Protein AF-A0AA51JIE9-F1 (afdb_monomer_lite)

pLDDT: mean 82.71, std 13.18, range [47.72, 97.06]

Structure (mmCIF, N/CA/C/O backbone):
data_AF-A0AA51JIE9-F1
#
_entry.id   AF-A0AA51JIE9-F1
#
loop_
_atom_site.group_PDB
_atom_site.id
_atom_site.type_symbol
_atom_site.label_atom_id
_atom_site.label_alt_id
_atom_site.label_comp_id
_atom_site.label_asym_id
_atom_site.label_entity_id
_atom_site.label_seq_id
_atom_site.pdbx_PDB_ins_code
_atom_site.Cartn_x
_atom_site.Cartn_y
_atom_site.Cartn_z
_atom_site.occupancy
_atom_site.B_iso_or_equiv
_atom_site.auth_seq_id
_atom_site.auth_comp_id
_atom_site.auth_asym_id
_atom_site.auth_atom_id
_atom_site.pdbx_PDB_model_num
ATOM 1 N N . SER A 1 1 ? -12.409 6.470 39.457 1.00 47.72 1 SER A N 1
ATOM 2 C CA . SER A 1 1 ? -12.187 5.202 40.172 1.00 47.72 1 SER A CA 1
ATOM 3 C C . SER A 1 1 ? -10.821 4.684 39.757 1.00 47.72 1 SER A C 1
ATOM 5 O O . SER A 1 1 ? -10.687 4.207 38.642 1.00 47.72 1 SER A O 1
ATOM 7 N N . PHE A 1 2 ? -9.790 4.905 40.571 1.00 48.16 2 PHE A N 1
ATOM 8 C CA . PHE A 1 2 ? -8.434 4.390 40.350 1.00 48.16 2 PHE A CA 1
ATOM 9 C C . PHE A 1 2 ? -8.111 3.491 41.546 1.00 48.16 2 PHE A C 1
ATOM 11 O O . PHE A 1 2 ? -8.317 3.915 42.681 1.00 48.16 2 PHE A O 1
ATOM 18 N N . GLY A 1 3 ? -7.677 2.252 41.298 1.00 61.06 3 GLY A N 1
ATOM 19 C CA . GLY A 1 3 ? -7.299 1.299 42.352 1.00 61.06 3 GLY A CA 1
ATOM 20 C C . GLY A 1 3 ? -8.322 0.207 42.696 1.00 61.06 3 GLY A C 1
ATOM 21 O O . GLY A 1 3 ? -8.094 -0.540 43.643 1.00 61.06 3 GLY A O 1
ATOM 22 N N . GLN A 1 4 ? -9.424 0.064 41.951 1.00 67.69 4 GLN A N 1
ATOM 23 C CA . GLN A 1 4 ? -10.251 -1.147 42.043 1.00 67.69 4 GLN A CA 1
ATOM 24 C C . GLN A 1 4 ? -9.555 -2.293 41.303 1.00 67.69 4 GLN A C 1
ATOM 26 O O . GLN A 1 4 ? -9.169 -2.125 40.147 1.00 67.69 4 GLN A O 1
ATOM 31 N N . LYS A 1 5 ? -9.399 -3.446 41.971 1.00 67.56 5 LYS A N 1
ATOM 32 C CA . LYS A 1 5 ? -8.974 -4.688 41.314 1.00 67.56 5 LYS A CA 1
ATOM 33 C C . LYS A 1 5 ? -9.915 -4.962 40.144 1.00 67.56 5 LYS A C 1
ATOM 35 O O . LYS A 1 5 ? -11.136 -4.924 40.315 1.00 67.56 5 LYS A O 1
ATOM 40 N N . MET A 1 6 ? -9.330 -5.191 38.975 1.00 72.19 6 MET A N 1
ATOM 41 C CA . MET A 1 6 ? -10.073 -5.585 37.789 1.00 72.19 6 MET A CA 1
ATOM 42 C C . MET A 1 6 ? -10.807 -6.901 38.107 1.00 72.19 6 MET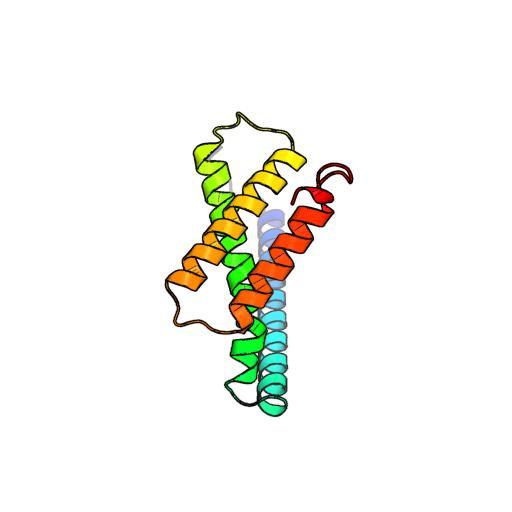 A C 1
ATOM 44 O O . MET A 1 6 ? -10.254 -7.729 38.832 1.00 72.19 6 MET A O 1
ATOM 48 N N . PRO A 1 7 ? -12.053 -7.107 37.647 1.00 84.44 7 PRO A N 1
ATOM 49 C CA . PRO A 1 7 ? -12.749 -8.363 37.896 1.00 84.44 7 PRO A CA 1
ATOM 50 C C . PRO A 1 7 ? -11.928 -9.545 37.364 1.00 84.44 7 PRO A C 1
ATOM 52 O O . PRO A 1 7 ? -11.532 -9.522 36.200 1.00 84.44 7 PRO A O 1
ATOM 55 N N . ASP A 1 8 ? -11.710 -10.582 38.179 1.00 79.81 8 ASP A N 1
ATOM 56 C CA . ASP A 1 8 ? -10.894 -11.757 37.816 1.00 79.81 8 ASP A CA 1
ATOM 57 C C . ASP A 1 8 ? -11.303 -12.382 36.466 1.00 79.81 8 ASP A C 1
ATOM 59 O O . ASP A 1 8 ? -10.465 -12.890 35.723 1.00 79.81 8 ASP A O 1
ATOM 63 N N . ASP A 1 9 ? -12.595 -12.334 36.128 1.00 87.44 9 ASP A N 1
ATOM 64 C CA . ASP A 1 9 ? -13.127 -12.832 34.854 1.00 87.44 9 ASP A CA 1
ATOM 65 C C . ASP A 1 9 ? -12.601 -12.034 33.648 1.00 87.44 9 ASP A C 1
ATOM 67 O O . ASP A 1 9 ? -12.230 -12.605 32.621 1.00 87.44 9 ASP A O 1
ATOM 71 N N . PHE A 1 10 ? -12.480 -10.712 33.800 1.00 88.44 10 PHE A N 1
ATOM 72 C CA . PHE A 1 10 ? -11.918 -9.836 32.777 1.00 88.44 10 PHE A CA 1
ATOM 73 C C . PHE A 1 10 ? -10.426 -10.106 32.579 1.00 88.44 10 PHE A C 1
ATOM 75 O O . PHE A 1 10 ? -9.985 -10.249 31.441 1.00 88.44 10 PHE A O 1
ATOM 82 N N . GLU A 1 11 ? -9.653 -10.211 33.666 1.00 88.50 11 GLU A N 1
ATOM 83 C CA . GLU A 1 11 ? -8.213 -10.490 33.586 1.00 88.50 11 GLU A CA 1
ATOM 84 C C . GLU A 1 11 ? -7.945 -11.834 32.900 1.00 88.50 11 GLU A C 1
ATOM 86 O O . GLU A 1 11 ? -7.105 -11.914 32.004 1.00 88.50 11 GLU A O 1
ATOM 91 N N . ARG A 1 12 ? -8.716 -12.874 33.248 1.00 90.81 12 ARG A N 1
ATOM 92 C CA . ARG A 1 12 ? -8.623 -14.195 32.606 1.00 90.81 12 ARG A CA 1
ATOM 93 C C . ARG A 1 12 ? -8.956 -14.138 31.123 1.00 90.81 12 ARG A C 1
ATOM 95 O O . ARG A 1 12 ? -8.229 -14.711 30.315 1.00 90.81 12 ARG A O 1
ATOM 102 N N . LYS A 1 13 ? -10.042 -13.454 30.757 1.00 93.69 13 LYS A N 1
ATOM 103 C CA . LYS A 1 13 ? -10.478 -13.354 29.362 1.00 93.69 13 LYS A CA 1
ATOM 104 C C . LYS A 1 13 ? -9.489 -12.556 28.518 1.00 93.69 13 LYS A C 1
ATOM 106 O O . LYS A 1 13 ? -9.180 -12.962 27.404 1.00 93.69 13 LYS A O 1
ATOM 111 N N . TYR A 1 14 ? -8.957 -11.464 29.059 1.00 94.81 14 TYR A N 1
ATOM 112 C CA . TYR A 1 14 ? -7.921 -10.676 28.404 1.00 94.81 14 TYR A CA 1
ATOM 113 C C . TYR A 1 14 ? -6.636 -11.491 28.214 1.00 94.81 14 TYR A C 1
ATOM 115 O O . TYR A 1 14 ? -6.114 -11.550 27.105 1.00 94.81 14 TYR A O 1
ATOM 123 N N . ALA A 1 15 ? -6.162 -12.176 29.261 1.00 93.75 15 ALA A N 1
ATOM 124 C CA . ALA A 1 15 ? -4.976 -13.026 29.181 1.00 93.75 15 ALA A CA 1
ATOM 125 C C . ALA A 1 15 ? -5.136 -14.149 28.143 1.00 93.75 15 ALA A C 1
ATOM 127 O O . ALA A 1 15 ? -4.218 -14.385 27.366 1.00 93.75 15 ALA A O 1
ATOM 128 N N . ALA A 1 16 ? -6.307 -14.792 28.077 1.00 95.12 16 ALA A N 1
ATOM 129 C CA . ALA A 1 16 ? -6.597 -15.807 27.065 1.00 95.12 16 ALA A CA 1
ATOM 130 C C . ALA A 1 16 ? -6.505 -15.242 25.638 1.00 95.12 16 ALA A C 1
ATOM 132 O O . ALA A 1 16 ? -5.831 -15.824 24.796 1.00 95.12 16 ALA A O 1
ATOM 133 N N . VAL A 1 17 ? -7.096 -14.068 25.388 1.00 96.12 17 VAL A N 1
ATOM 134 C CA . VAL A 1 17 ? -7.016 -13.400 24.077 1.00 96.12 17 VAL A CA 1
ATOM 135 C C . VAL A 1 17 ? -5.576 -13.031 23.717 1.00 96.12 17 VAL A C 1
ATOM 137 O O . VAL A 1 17 ? -5.176 -13.194 22.570 1.00 96.12 17 VAL A O 1
ATOM 140 N N . VAL A 1 18 ? -4.780 -12.556 24.678 1.00 96.12 18 VAL A N 1
ATOM 141 C CA . VAL A 1 18 ? -3.361 -12.240 24.446 1.00 96.12 18 VAL A CA 1
ATOM 142 C C . VAL A 1 18 ? -2.570 -13.496 24.078 1.00 96.12 18 VAL A C 1
ATOM 144 O O . VAL A 1 18 ? -1.790 -13.453 23.132 1.00 96.12 18 VAL A O 1
ATOM 147 N N . ILE A 1 19 ? -2.807 -14.614 24.767 1.00 96.81 19 ILE A N 1
ATOM 148 C CA . ILE A 1 19 ? -2.166 -15.902 24.462 1.00 96.81 19 ILE A CA 1
ATOM 149 C C . ILE A 1 19 ? -2.576 -16.396 23.069 1.00 96.81 19 ILE A C 1
ATOM 151 O O . ILE A 1 19 ? -1.726 -16.842 22.300 1.00 96.81 19 ILE A O 1
ATOM 155 N N . ASP A 1 20 ? -3.859 -16.294 22.717 1.00 97.06 20 ASP A N 1
ATOM 156 C CA . ASP A 1 20 ? -4.352 -16.688 21.394 1.00 97.06 20 ASP A CA 1
ATOM 157 C C . ASP A 1 20 ? -3.743 -15.822 20.281 1.00 97.06 20 ASP A C 1
ATOM 159 O O . ASP A 1 20 ? -3.365 -16.340 19.229 1.00 97.06 20 ASP A O 1
ATOM 163 N N . LEU A 1 21 ? -3.591 -14.514 20.519 1.00 94.12 21 LEU A N 1
ATOM 164 C CA . LEU A 1 21 ? -2.901 -13.601 19.606 1.00 94.12 21 LEU A CA 1
ATOM 165 C C . LEU A 1 21 ? -1.416 -13.946 19.470 1.00 94.12 21 LEU A C 1
ATOM 167 O O . LEU A 1 21 ? -0.897 -13.959 18.356 1.00 94.12 21 LEU A O 1
ATOM 171 N N . GLU A 1 22 ? -0.731 -14.246 20.575 1.00 93.81 22 GLU A N 1
ATOM 172 C CA . GLU A 1 22 ? 0.681 -14.637 20.565 1.00 93.81 22 GLU A CA 1
ATOM 173 C C . GLU A 1 22 ? 0.885 -15.944 19.790 1.00 93.81 22 GLU A C 1
ATOM 175 O O . GLU A 1 22 ? 1.784 -16.039 18.950 1.00 93.81 22 GLU A O 1
ATOM 180 N N . LYS A 1 23 ? -0.009 -16.916 19.990 1.00 96.50 23 LYS A N 1
ATOM 181 C CA . LYS A 1 23 ? -0.021 -18.167 19.235 1.00 96.50 23 LYS A CA 1
ATOM 182 C C . LYS A 1 23 ? -0.249 -17.922 17.746 1.00 96.50 23 LYS A C 1
ATOM 184 O O . LYS A 1 23 ? 0.528 -18.405 16.932 1.00 96.50 23 LYS A O 1
ATOM 189 N N . MET A 1 24 ? -1.261 -17.133 17.387 1.00 94.50 24 MET A N 1
ATOM 190 C CA . MET A 1 24 ? -1.548 -16.807 15.989 1.00 94.50 24 MET A CA 1
ATOM 191 C C . MET A 1 24 ? -0.375 -16.081 15.324 1.00 94.50 24 MET A C 1
ATOM 193 O O . MET A 1 24 ? -0.056 -16.351 14.169 1.00 94.50 24 MET A O 1
ATOM 197 N N . ASN A 1 25 ? 0.298 -15.193 16.055 1.00 89.38 25 ASN A N 1
ATOM 198 C CA . ASN A 1 25 ? 1.491 -14.513 15.568 1.00 89.38 25 ASN A CA 1
ATOM 199 C C . ASN A 1 25 ? 2.643 -15.503 15.324 1.00 89.38 25 ASN A C 1
ATOM 201 O O . ASN A 1 25 ? 3.307 -15.433 14.292 1.00 89.38 25 ASN A O 1
ATOM 205 N N . SER A 1 26 ? 2.841 -16.464 16.232 1.00 90.25 26 SER A N 1
ATOM 206 C CA . SER A 1 26 ? 3.836 -17.529 16.068 1.00 90.25 26 SER A CA 1
ATOM 207 C C . SER A 1 26 ? 3.530 -18.419 14.856 1.00 90.25 26 SER A C 1
ATOM 209 O O . SER A 1 26 ? 4.417 -18.650 14.031 1.00 90.25 26 SER A O 1
ATOM 211 N N . ASP A 1 27 ? 2.269 -18.827 14.689 1.00 94.88 27 ASP A N 1
ATOM 212 C CA . ASP A 1 27 ? 1.808 -19.649 13.564 1.00 94.88 27 ASP A CA 1
ATOM 213 C C . ASP A 1 27 ? 1.986 -18.912 12.221 1.00 94.88 27 ASP A C 1
ATOM 215 O O . ASP A 1 27 ? 2.481 -19.479 11.244 1.00 94.88 27 ASP A O 1
ATOM 219 N N . LEU A 1 28 ? 1.647 -17.618 12.165 1.00 84.31 28 LEU A N 1
ATOM 220 C CA . LEU A 1 28 ? 1.874 -16.778 10.983 1.00 84.31 28 LEU A CA 1
ATOM 221 C C . LEU A 1 28 ? 3.361 -16.659 10.651 1.00 84.31 28 LEU A C 1
ATOM 223 O O . LEU A 1 28 ? 3.747 -16.758 9.485 1.00 84.31 28 LEU A O 1
ATOM 227 N N . GLN A 1 29 ? 4.203 -16.472 11.665 1.00 79.12 29 GLN A N 1
ATOM 228 C CA . GLN A 1 29 ? 5.641 -16.354 11.474 1.00 79.12 29 GLN A CA 1
ATOM 229 C C . GLN A 1 29 ? 6.252 -17.667 10.968 1.00 79.12 29 GLN A C 1
ATOM 231 O O . GLN A 1 29 ? 7.127 -17.637 10.102 1.00 79.12 29 GLN A O 1
ATOM 236 N N . GLN A 1 30 ? 5.745 -18.817 11.424 1.00 86.81 30 GLN A N 1
ATOM 237 C CA . GLN A 1 30 ? 6.114 -20.119 10.874 1.00 86.81 30 GLN A CA 1
ATOM 238 C C . GLN A 1 30 ? 5.716 -20.243 9.395 1.00 86.81 30 GLN A C 1
ATOM 240 O O . GLN A 1 30 ? 6.572 -20.563 8.569 1.00 86.81 30 GLN A O 1
ATOM 245 N N . CYS A 1 31 ? 4.469 -19.919 9.038 1.00 85.81 31 CYS A N 1
ATOM 246 C CA . CYS A 1 31 ? 4.008 -19.936 7.645 1.00 85.81 31 CYS A CA 1
ATOM 247 C C . CYS A 1 31 ? 4.873 -19.049 6.737 1.00 85.81 31 CYS A C 1
ATOM 249 O O . CYS A 1 31 ? 5.248 -19.454 5.637 1.00 85.81 31 CYS A O 1
ATOM 251 N N . ILE A 1 32 ? 5.226 -17.845 7.198 1.00 76.50 32 ILE A N 1
ATOM 252 C CA . ILE A 1 32 ? 6.098 -16.927 6.455 1.00 76.50 32 ILE A CA 1
ATOM 253 C C . ILE A 1 32 ? 7.484 -17.543 6.249 1.00 76.50 32 ILE A C 1
ATOM 255 O O . ILE A 1 32 ? 7.998 -17.502 5.131 1.00 76.50 32 ILE A O 1
ATOM 259 N N . ASN A 1 33 ? 8.078 -18.134 7.289 1.00 71.44 33 ASN A N 1
ATOM 260 C CA . ASN A 1 33 ? 9.386 -18.782 7.184 1.00 71.44 33 ASN A CA 1
ATOM 261 C C . ASN A 1 33 ? 9.365 -19.932 6.166 1.00 71.44 33 ASN A C 1
ATOM 263 O O . ASN A 1 33 ? 10.270 -20.043 5.340 1.00 71.44 33 ASN A O 1
ATOM 267 N N . GLU A 1 34 ? 8.320 -20.761 6.176 1.00 80.56 34 GLU A N 1
ATOM 268 C CA . GLU A 1 34 ? 8.163 -21.865 5.223 1.00 80.56 34 GLU A CA 1
ATOM 269 C C . GLU A 1 34 ? 8.024 -21.353 3.784 1.00 80.56 34 GLU A C 1
ATOM 271 O O . GLU A 1 34 ? 8.734 -21.813 2.886 1.00 80.56 34 GLU A O 1
ATOM 276 N N . ILE A 1 35 ? 7.183 -20.338 3.563 1.00 77.75 35 ILE A N 1
ATOM 277 C CA . ILE A 1 35 ? 7.031 -19.694 2.252 1.00 77.75 35 ILE A CA 1
ATOM 278 C C . ILE A 1 35 ? 8.367 -19.113 1.779 1.00 77.75 35 ILE A C 1
ATOM 280 O O . ILE A 1 35 ? 8.738 -19.301 0.622 1.00 77.75 35 ILE A O 1
ATOM 284 N N . GLN A 1 36 ? 9.126 -18.456 2.659 1.00 60.78 36 GLN A N 1
ATOM 285 C CA . GLN A 1 36 ? 10.441 -17.908 2.321 1.00 60.78 36 GLN A CA 1
ATOM 286 C C . GLN A 1 36 ? 11.430 -18.997 1.892 1.00 60.78 36 GLN A C 1
ATOM 288 O O . GLN A 1 36 ? 12.160 -18.796 0.919 1.00 60.78 36 GLN A O 1
ATOM 293 N N . ILE A 1 37 ? 11.430 -20.156 2.559 1.00 72.50 37 ILE A N 1
ATOM 294 C CA . ILE A 1 37 ? 12.260 -21.307 2.178 1.00 72.50 37 ILE A CA 1
ATOM 295 C C . ILE A 1 37 ? 11.885 -21.793 0.773 1.00 72.50 37 ILE A C 1
ATOM 297 O O . ILE A 1 37 ? 12.768 -21.969 -0.069 1.00 72.50 37 ILE A O 1
ATOM 301 N N . PHE A 1 38 ? 10.591 -21.958 0.480 1.00 74.94 38 PHE A N 1
ATOM 302 C CA . PHE A 1 38 ? 10.143 -22.355 -0.858 1.00 74.94 38 PHE A CA 1
ATOM 303 C C . PHE A 1 38 ? 10.494 -21.309 -1.919 1.00 74.94 38 PHE A C 1
ATOM 305 O O . PHE A 1 38 ? 10.988 -21.662 -2.989 1.00 74.94 38 PHE A O 1
ATOM 312 N N . CYS A 1 39 ? 10.324 -20.021 -1.618 1.00 59.09 39 CYS A N 1
ATOM 313 C CA . CYS A 1 39 ? 10.722 -18.942 -2.516 1.00 59.09 39 CYS A CA 1
ATOM 314 C C . CYS A 1 39 ? 12.224 -18.970 -2.826 1.00 59.09 39 CYS A C 1
ATOM 316 O O . CYS A 1 39 ? 12.593 -18.780 -3.980 1.00 59.09 39 CYS A O 1
ATOM 318 N N . GLN A 1 40 ? 13.087 -19.253 -1.844 1.00 59.25 40 GLN A N 1
ATOM 319 C CA . GLN A 1 40 ? 14.533 -19.384 -2.067 1.00 59.25 40 GLN A CA 1
ATOM 320 C C . GLN A 1 40 ? 14.898 -20.605 -2.921 1.00 59.25 40 GLN A C 1
ATOM 322 O O . GLN A 1 40 ? 15.824 -20.525 -3.727 1.00 59.25 40 GLN A O 1
ATOM 327 N N . GLN A 1 41 ? 14.178 -21.720 -2.763 1.00 68.88 41 GLN A N 1
ATOM 328 C CA . GLN A 1 41 ? 14.392 -22.933 -3.560 1.00 68.88 41 GLN A CA 1
ATOM 329 C C . GLN A 1 41 ? 13.941 -22.763 -5.015 1.00 68.88 41 GLN A C 1
ATOM 331 O O . GLN A 1 41 ? 14.581 -23.286 -5.924 1.00 68.88 41 GLN A O 1
ATOM 336 N N . ILE A 1 42 ? 12.844 -22.036 -5.235 1.00 67.75 42 ILE A N 1
ATOM 337 C CA . ILE A 1 42 ? 12.259 -21.833 -6.565 1.00 67.75 42 ILE A CA 1
ATOM 338 C C . ILE A 1 42 ? 12.930 -20.656 -7.290 1.00 67.75 42 ILE A C 1
ATOM 340 O O . ILE A 1 42 ? 13.007 -20.651 -8.518 1.00 67.75 42 ILE A O 1
ATOM 344 N N . ALA A 1 43 ? 13.437 -19.664 -6.552 1.00 58.91 43 ALA A N 1
ATOM 345 C CA . ALA A 1 43 ? 13.983 -18.441 -7.117 1.00 58.91 43 ALA A CA 1
ATOM 346 C C . ALA A 1 43 ? 15.168 -17.914 -6.270 1.00 58.91 43 ALA A C 1
ATOM 348 O O . ALA A 1 43 ? 14.968 -17.215 -5.271 1.00 58.91 43 ALA A O 1
ATOM 349 N N . PRO A 1 44 ? 16.426 -18.224 -6.639 1.00 55.25 44 PRO A N 1
ATOM 350 C CA . PRO A 1 44 ? 17.582 -17.848 -5.835 1.00 55.25 44 PRO A CA 1
ATOM 351 C C . PRO A 1 44 ? 17.724 -16.317 -5.758 1.00 55.25 44 PRO A C 1
ATOM 353 O O . PRO A 1 44 ? 17.665 -15.629 -6.776 1.00 55.25 44 PRO A O 1
ATOM 356 N N . GLY A 1 45 ? 17.893 -15.803 -4.531 1.00 55.00 45 GLY A N 1
ATOM 357 C CA . GLY A 1 45 ? 18.401 -14.475 -4.133 1.00 55.00 45 GLY A CA 1
ATOM 358 C C . GLY A 1 45 ? 17.816 -13.238 -4.839 1.00 55.00 45 GLY A C 1
ATOM 359 O O . GLY A 1 45 ? 16.918 -12.598 -4.291 1.00 55.00 45 GLY A O 1
ATOM 360 N N . PRO A 1 46 ? 18.331 -12.841 -6.016 1.00 54.91 46 PRO A N 1
ATOM 361 C CA . PRO A 1 46 ? 17.861 -11.672 -6.767 1.00 54.91 46 PRO A CA 1
ATOM 362 C C . PRO A 1 46 ? 16.365 -11.664 -7.129 1.00 54.91 46 PRO A C 1
ATOM 364 O O . PRO A 1 46 ? 15.796 -10.587 -7.285 1.00 54.91 46 PRO A O 1
ATOM 367 N N . SER A 1 47 ? 15.699 -12.820 -7.229 1.00 57.62 47 SER A N 1
ATOM 368 C CA . SER A 1 47 ? 14.293 -12.876 -7.660 1.00 57.62 47 SER A CA 1
ATOM 369 C C . SER A 1 47 ? 13.279 -12.536 -6.563 1.00 57.62 47 SER A C 1
ATOM 371 O O . SER A 1 47 ? 12.246 -11.948 -6.868 1.00 57.62 47 SER A O 1
ATOM 373 N N . LEU A 1 48 ? 13.534 -12.883 -5.296 1.00 56.19 48 LEU A N 1
ATOM 374 C CA . LEU A 1 48 ? 12.575 -12.626 -4.211 1.00 56.19 48 LEU A CA 1
ATOM 375 C C . LEU A 1 48 ? 12.569 -11.146 -3.806 1.00 56.19 48 LEU A C 1
ATOM 377 O O . LEU A 1 48 ? 11.504 -10.549 -3.657 1.00 56.19 48 LEU A O 1
ATOM 381 N N . ALA A 1 49 ? 13.752 -10.530 -3.705 1.00 58.19 49 ALA A N 1
ATOM 382 C CA . ALA A 1 49 ? 13.871 -9.096 -3.449 1.00 58.19 49 ALA A CA 1
ATOM 383 C C . ALA A 1 49 ? 13.247 -8.270 -4.589 1.00 58.19 49 ALA A C 1
ATOM 385 O O . ALA A 1 49 ? 12.523 -7.316 -4.322 1.00 58.19 49 ALA A O 1
ATOM 386 N N . ALA A 1 50 ? 13.446 -8.676 -5.850 1.00 60.38 50 ALA A N 1
ATOM 387 C CA . ALA A 1 50 ? 12.807 -8.045 -7.005 1.00 60.38 50 ALA A CA 1
ATOM 388 C C . ALA A 1 50 ? 11.281 -8.253 -7.054 1.00 60.38 50 ALA A C 1
ATOM 390 O O . ALA A 1 50 ? 10.568 -7.369 -7.516 1.00 60.38 50 ALA A O 1
ATOM 391 N N . MET A 1 51 ? 10.768 -9.386 -6.560 1.00 63.69 51 MET A N 1
ATOM 392 C CA . MET A 1 51 ? 9.328 -9.670 -6.521 1.00 63.69 51 MET A CA 1
ATOM 393 C C . MET A 1 51 ? 8.600 -8.858 -5.442 1.00 63.69 51 MET A C 1
ATOM 395 O O . MET A 1 51 ? 7.471 -8.423 -5.656 1.00 63.69 51 MET A O 1
ATOM 399 N N . LEU A 1 52 ? 9.244 -8.638 -4.292 1.00 66.19 52 LEU A N 1
ATOM 400 C CA . LEU A 1 52 ? 8.643 -7.945 -3.149 1.00 66.19 52 LEU A CA 1
ATOM 401 C C . LEU A 1 52 ? 8.903 -6.431 -3.152 1.00 66.19 52 LEU A C 1
ATOM 403 O O . LEU A 1 52 ? 8.097 -5.672 -2.608 1.00 66.19 52 LEU A O 1
ATOM 407 N N . ALA A 1 53 ? 9.994 -5.964 -3.770 1.00 71.81 53 ALA A N 1
ATOM 408 C CA . ALA A 1 53 ? 10.326 -4.539 -3.832 1.00 71.81 53 ALA A CA 1
ATOM 409 C C . ALA A 1 53 ? 9.185 -3.668 -4.402 1.00 71.81 53 ALA A C 1
ATOM 411 O O . ALA A 1 53 ? 8.897 -2.631 -3.801 1.00 71.81 53 ALA A O 1
ATOM 412 N N . PRO A 1 54 ? 8.459 -4.079 -5.465 1.00 75.31 54 PRO A N 1
ATOM 413 C CA . PRO A 1 54 ? 7.339 -3.309 -5.992 1.00 75.31 54 PRO A CA 1
ATOM 414 C C . PRO A 1 54 ? 6.195 -3.098 -4.996 1.00 75.31 54 PRO A C 1
ATOM 416 O O . PRO A 1 54 ? 5.677 -1.988 -4.868 1.00 75.31 54 PRO A O 1
ATOM 419 N N . SER A 1 55 ? 5.792 -4.152 -4.280 1.00 80.31 55 SER A N 1
ATOM 420 C CA . SER A 1 55 ? 4.718 -4.076 -3.285 1.00 80.31 55 SER A CA 1
ATOM 421 C C . SER A 1 55 ? 5.136 -3.273 -2.059 1.00 80.31 55 SER A C 1
ATOM 423 O O . SER A 1 55 ? 4.366 -2.432 -1.605 1.00 80.31 55 SER A O 1
ATOM 425 N N . HIS A 1 56 ? 6.364 -3.466 -1.568 1.00 83.06 56 HIS A N 1
ATOM 426 C CA . HIS A 1 56 ? 6.874 -2.713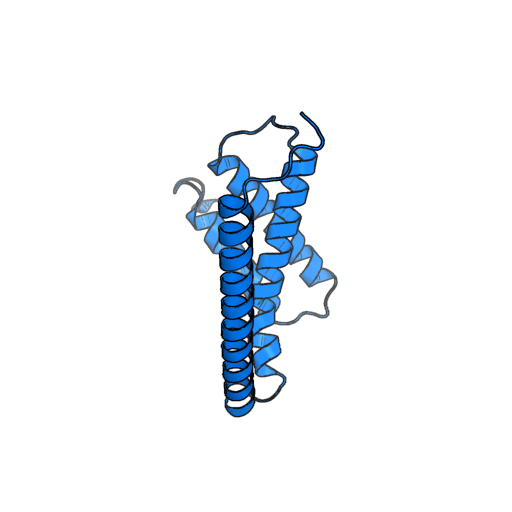 -0.421 1.00 83.06 56 HIS A CA 1
ATOM 427 C C . HIS A 1 56 ? 7.011 -1.221 -0.721 1.00 83.06 56 HIS A C 1
ATOM 429 O O . HIS A 1 56 ? 6.626 -0.400 0.108 1.00 83.06 56 HIS A O 1
ATOM 435 N N . LEU A 1 57 ? 7.525 -0.858 -1.902 1.00 84.88 57 LEU A N 1
ATOM 436 C CA . LEU A 1 57 ? 7.626 0.542 -2.309 1.00 84.88 57 LEU A CA 1
ATOM 437 C C . LEU A 1 57 ? 6.239 1.184 -2.407 1.00 84.88 57 LEU A C 1
ATOM 439 O O . LEU A 1 57 ? 6.035 2.287 -1.902 1.00 84.88 57 LEU A O 1
ATOM 443 N N . ARG A 1 58 ? 5.276 0.482 -3.018 1.00 87.62 58 ARG A N 1
ATOM 444 C CA . ARG A 1 58 ? 3.903 0.978 -3.147 1.00 87.62 58 ARG A CA 1
ATOM 445 C C . ARG A 1 58 ? 3.264 1.232 -1.785 1.00 87.62 58 ARG A C 1
ATOM 447 O O . ARG A 1 58 ? 2.706 2.310 -1.594 1.00 87.62 58 ARG A O 1
ATOM 454 N N . GLU A 1 59 ? 3.366 0.270 -0.870 1.00 90.00 59 GLU A N 1
ATOM 455 C CA . GLU A 1 59 ? 2.760 0.373 0.460 1.00 90.00 59 GLU A CA 1
ATOM 456 C C . GLU A 1 59 ? 3.399 1.499 1.270 1.00 90.00 59 GLU A C 1
ATOM 458 O O . GLU A 1 59 ? 2.702 2.404 1.720 1.00 90.00 59 GLU A O 1
ATOM 463 N N . LYS A 1 60 ? 4.735 1.540 1.331 1.00 90.38 60 LYS A N 1
ATOM 464 C CA . LYS A 1 60 ? 5.472 2.596 2.034 1.00 90.38 60 LYS A CA 1
ATOM 465 C C . LYS A 1 60 ? 5.087 3.993 1.539 1.00 90.38 60 LYS A C 1
ATOM 467 O O . LYS A 1 60 ? 4.814 4.881 2.343 1.00 90.38 60 LYS A O 1
ATOM 472 N N . CYS A 1 61 ? 5.057 4.206 0.220 1.00 92.31 61 CYS A N 1
ATOM 473 C CA . CYS A 1 61 ? 4.670 5.500 -0.346 1.00 92.31 61 CYS A CA 1
ATOM 474 C C . CYS A 1 61 ? 3.202 5.843 -0.058 1.00 92.31 61 CYS A C 1
ATOM 476 O O . CYS A 1 61 ? 2.874 7.021 0.070 1.00 92.31 61 CYS A O 1
ATOM 478 N N . ARG A 1 62 ? 2.316 4.845 0.046 1.00 94.44 62 ARG A N 1
ATOM 479 C CA . ARG A 1 62 ? 0.904 5.053 0.385 1.00 94.44 62 ARG A CA 1
ATOM 480 C C . ARG A 1 62 ? 0.716 5.427 1.853 1.00 94.44 62 ARG A C 1
ATOM 482 O O . ARG A 1 62 ? -0.024 6.367 2.133 1.00 94.44 62 ARG A O 1
ATOM 489 N N . GLU A 1 63 ? 1.396 4.741 2.765 1.00 95.75 63 GLU A N 1
ATOM 490 C CA . GLU A 1 63 ? 1.393 5.061 4.196 1.00 95.75 63 GLU A CA 1
ATOM 491 C C . GLU A 1 63 ? 1.927 6.477 4.443 1.00 95.75 63 GLU A C 1
ATOM 493 O O . GLU A 1 63 ? 1.277 7.283 5.111 1.00 95.75 63 GLU A O 1
ATOM 498 N N . GLU A 1 64 ? 3.066 6.821 3.834 1.00 95.81 64 GLU A N 1
ATOM 499 C CA . GLU A 1 64 ? 3.653 8.159 3.940 1.00 95.81 64 GLU A CA 1
ATOM 500 C C . GLU A 1 64 ? 2.722 9.231 3.354 1.00 95.81 64 GLU A C 1
ATOM 502 O O . GLU A 1 64 ? 2.515 10.277 3.970 1.00 95.81 64 GLU A O 1
ATOM 507 N N . ALA A 1 65 ? 2.095 8.964 2.206 1.00 96.69 65 ALA A N 1
ATOM 508 C CA . ALA A 1 65 ? 1.105 9.862 1.622 1.00 96.69 65 ALA A CA 1
ATOM 509 C C . ALA A 1 65 ? -0.119 10.063 2.526 1.00 96.69 65 ALA A C 1
ATOM 511 O O . ALA A 1 65 ? -0.605 11.187 2.644 1.00 96.69 65 ALA A O 1
ATOM 512 N N . SER A 1 66 ? -0.603 9.004 3.181 1.00 96.06 66 SER A N 1
ATOM 513 C CA . SER A 1 66 ? -1.720 9.089 4.128 1.00 96.06 66 SER A CA 1
ATOM 514 C C . SER A 1 66 ? -1.348 9.946 5.333 1.00 96.06 66 SER A C 1
ATOM 516 O O . SER A 1 66 ? -2.079 10.867 5.689 1.00 96.06 66 SER A O 1
ATOM 518 N N . PHE A 1 67 ? -0.163 9.717 5.900 1.00 96.38 67 PHE A N 1
ATOM 519 C CA . PHE A 1 67 ? 0.356 10.521 7.000 1.00 96.38 67 PHE A CA 1
ATOM 520 C C . PHE A 1 67 ? 0.502 12.002 6.617 1.00 96.38 67 PHE A C 1
ATOM 522 O O . PHE A 1 67 ? 0.107 12.891 7.374 1.00 96.38 67 PHE A O 1
ATOM 529 N N . LEU A 1 68 ? 1.041 12.291 5.426 1.00 95.81 68 LEU A N 1
ATOM 530 C CA . LEU A 1 68 ? 1.150 13.659 4.918 1.00 95.81 68 LEU A CA 1
ATOM 531 C C . LEU A 1 68 ? -0.225 14.293 4.716 1.00 95.81 68 LEU A C 1
ATOM 533 O O . LEU A 1 68 ? -0.405 15.460 5.061 1.00 95.81 68 LEU A O 1
ATOM 537 N N . PHE A 1 69 ? -1.194 13.551 4.187 1.00 95.31 69 PHE A N 1
ATOM 538 C CA . PHE A 1 69 ? -2.553 14.048 4.039 1.00 95.31 69 PHE A CA 1
ATOM 539 C C . PHE A 1 69 ? -3.159 14.414 5.400 1.00 95.31 69 PHE A C 1
ATOM 541 O O . PHE A 1 69 ? -3.579 15.552 5.591 1.00 95.31 69 PHE A O 1
ATOM 548 N N . GLU A 1 70 ? -3.142 13.498 6.369 1.00 94.06 70 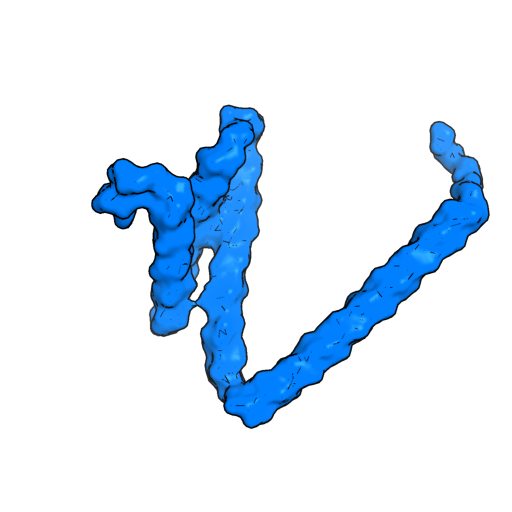GLU A N 1
ATOM 549 C CA . GLU A 1 70 ? -3.707 13.721 7.706 1.00 94.06 70 GLU A CA 1
ATOM 550 C C . GLU A 1 70 ? -3.064 14.911 8.419 1.00 94.06 70 GLU A C 1
ATOM 552 O O . GLU A 1 70 ? -3.764 15.761 8.977 1.00 94.06 70 GLU A O 1
ATOM 557 N N . LYS A 1 71 ? -1.733 15.017 8.334 1.00 94.88 71 LYS A N 1
ATOM 558 C CA . LYS A 1 71 ? -0.969 16.118 8.923 1.00 94.88 71 LYS A CA 1
ATOM 559 C C . LYS A 1 71 ? -1.381 17.486 8.372 1.00 94.88 71 LYS A C 1
ATOM 561 O O . LYS A 1 71 ? -1.331 18.454 9.122 1.00 94.88 71 LYS A O 1
ATOM 566 N N . ASN A 1 72 ? -1.743 17.570 7.089 1.00 94.06 72 ASN A N 1
ATOM 567 C CA . ASN A 1 72 ? -2.020 18.838 6.404 1.00 94.06 72 ASN A CA 1
ATOM 568 C C . ASN A 1 72 ? -3.519 19.148 6.244 1.00 94.06 72 ASN A C 1
ATOM 570 O O . ASN A 1 72 ? -3.886 20.309 6.089 1.00 94.06 72 ASN A O 1
ATOM 574 N N . ASN A 1 73 ? -4.395 18.141 6.263 1.00 92.88 73 ASN A N 1
ATOM 575 C CA . ASN A 1 73 ? -5.827 18.320 6.024 1.00 92.88 73 ASN A CA 1
ATOM 576 C C . ASN A 1 73 ? -6.524 19.065 7.174 1.00 92.88 73 ASN A C 1
ATOM 578 O O . ASN A 1 73 ? -7.480 19.802 6.942 1.00 92.88 73 ASN A O 1
ATOM 582 N N . HIS A 1 74 ? -6.077 18.858 8.421 1.00 91.00 74 HIS A N 1
ATOM 583 C CA . HIS A 1 74 ? -6.658 19.467 9.630 1.00 91.00 74 HIS A CA 1
ATOM 584 C C . HIS A 1 74 ? -8.202 19.362 9.720 1.00 91.00 74 HIS A C 1
ATOM 586 O O . HIS A 1 74 ? -8.854 20.208 10.327 1.00 91.00 74 HIS A O 1
ATOM 592 N N . GLY A 1 75 ? -8.795 18.328 9.110 1.00 88.31 75 GLY A N 1
ATOM 593 C CA . GLY A 1 75 ? -10.245 18.100 9.072 1.00 88.31 75 GLY A CA 1
ATOM 594 C C . GLY A 1 75 ? -11.028 18.909 8.029 1.00 88.31 75 GLY A C 1
ATOM 595 O O . GLY A 1 75 ? -12.255 18.871 8.052 1.00 88.31 75 GLY A O 1
ATOM 596 N N . SER A 1 76 ? -10.364 19.624 7.115 1.00 91.94 76 SER A N 1
ATOM 597 C CA . SER A 1 76 ? -11.032 20.450 6.097 1.00 91.94 76 SER A CA 1
ATOM 598 C C . SER A 1 76 ? -11.716 19.630 4.998 1.00 91.94 76 SER A C 1
ATOM 600 O O . SER A 1 76 ? -12.744 20.048 4.470 1.00 91.94 76 SER A O 1
ATOM 602 N N . ILE A 1 77 ? -11.137 18.491 4.624 1.00 93.19 77 ILE A N 1
ATOM 603 C CA . ILE A 1 77 ? -11.660 17.571 3.612 1.00 93.19 77 ILE A CA 1
ATOM 604 C C . ILE A 1 77 ? -12.150 16.316 4.327 1.00 93.19 77 ILE A C 1
ATOM 606 O O . ILE A 1 77 ? -11.389 15.664 5.044 1.00 93.19 77 ILE A O 1
ATOM 610 N N . THR A 1 78 ? -13.418 15.983 4.114 1.00 92.62 78 THR A N 1
ATOM 611 C CA . THR A 1 78 ? -14.097 14.832 4.729 1.00 92.62 78 THR A CA 1
ATOM 612 C C . THR A 1 78 ? -14.620 13.830 3.701 1.00 92.62 78 THR A C 1
ATOM 614 O O . THR A 1 78 ? -14.984 12.713 4.064 1.00 92.62 78 THR A O 1
ATOM 617 N N . ASP A 1 79 ? -14.647 14.205 2.420 1.00 94.25 79 ASP A N 1
ATOM 618 C CA . ASP A 1 79 ? -15.085 13.330 1.338 1.00 94.25 79 ASP A CA 1
ATOM 619 C C . ASP A 1 79 ? -14.056 12.220 1.094 1.00 94.25 79 ASP A C 1
ATOM 621 O O . ASP A 1 79 ? -12.911 12.482 0.721 1.00 94.25 79 ASP A O 1
ATOM 625 N N . SER A 1 80 ? -14.477 10.969 1.286 1.00 90.94 80 SER A N 1
ATOM 626 C CA . SER A 1 80 ? -13.596 9.805 1.177 1.00 90.94 80 SER A CA 1
ATOM 627 C C . SER A 1 80 ? -13.002 9.613 -0.221 1.00 90.94 80 SER A C 1
ATOM 629 O O . SER A 1 80 ? -11.901 9.074 -0.323 1.00 90.94 80 SER A O 1
ATOM 631 N N . ASN A 1 81 ? -13.693 10.026 -1.288 1.00 90.06 81 ASN A N 1
ATOM 632 C CA . ASN A 1 81 ? -13.190 9.894 -2.656 1.00 90.06 81 ASN A CA 1
ATOM 633 C C . ASN A 1 81 ? -12.094 10.927 -2.924 1.00 90.06 81 ASN A C 1
ATOM 635 O O . ASN A 1 81 ? -11.070 10.607 -3.523 1.00 90.06 81 ASN A O 1
ATOM 639 N N . ILE A 1 82 ? -12.286 12.158 -2.441 1.00 91.44 82 ILE A N 1
ATOM 640 C CA . ILE A 1 82 ? -11.284 13.224 -2.548 1.00 91.44 82 ILE A CA 1
ATOM 641 C C . ILE A 1 82 ? -10.050 12.883 -1.709 1.00 91.44 82 ILE A C 1
ATOM 643 O O . ILE A 1 82 ? -8.930 13.037 -2.191 1.00 91.44 82 ILE A O 1
ATOM 647 N N . ILE A 1 83 ? -10.246 12.384 -0.484 1.00 94.50 83 ILE A N 1
ATOM 648 C CA . ILE A 1 83 ? -9.155 11.923 0.385 1.00 94.50 83 ILE A CA 1
ATOM 649 C C . ILE A 1 83 ? -8.332 10.850 -0.335 1.00 94.50 83 ILE A C 1
ATOM 651 O O . ILE A 1 83 ? -7.124 11.006 -0.496 1.00 94.50 83 ILE A O 1
ATOM 655 N N . ASP A 1 84 ? -8.982 9.796 -0.833 1.00 93.12 84 ASP A N 1
ATOM 656 C CA . ASP A 1 84 ? -8.291 8.689 -1.498 1.00 93.12 84 ASP A CA 1
ATOM 657 C C . ASP A 1 84 ? -7.590 9.125 -2.797 1.00 93.12 84 ASP A C 1
ATOM 659 O O . ASP A 1 84 ? -6.485 8.657 -3.085 1.00 93.12 84 ASP A O 1
ATOM 663 N N . LEU A 1 85 ? -8.167 10.074 -3.546 1.00 93.75 85 LEU A N 1
ATOM 664 C CA . LEU A 1 85 ? -7.530 10.663 -4.725 1.00 93.75 85 LEU A CA 1
ATOM 665 C C . LEU A 1 85 ? -6.274 11.466 -4.358 1.00 93.75 85 LEU A C 1
ATOM 667 O O . LEU A 1 85 ? -5.224 11.267 -4.968 1.00 93.75 85 LEU A O 1
ATOM 671 N N . ILE A 1 86 ? -6.353 12.354 -3.361 1.00 94.75 86 ILE A N 1
ATOM 672 C CA . ILE A 1 86 ? -5.209 13.169 -2.923 1.00 94.75 86 ILE A CA 1
ATOM 673 C C . ILE A 1 86 ? -4.096 12.270 -2.380 1.00 94.75 86 ILE A C 1
ATOM 675 O O . ILE A 1 86 ? -2.929 12.453 -2.738 1.00 94.75 86 ILE A O 1
ATOM 679 N N . THR A 1 87 ? -4.441 11.271 -1.569 1.00 95.62 87 THR A N 1
ATOM 680 C CA . THR A 1 87 ? -3.485 10.283 -1.061 1.00 95.62 87 THR A CA 1
ATOM 681 C C . THR A 1 87 ? -2.862 9.481 -2.204 1.00 95.62 87 THR A C 1
ATOM 683 O O . THR A 1 87 ? -1.646 9.306 -2.225 1.00 95.62 87 THR A O 1
ATOM 686 N N . GLY A 1 88 ? -3.650 9.054 -3.196 1.00 95.25 88 GLY A N 1
ATOM 687 C CA . GLY A 1 88 ? -3.152 8.358 -4.385 1.00 95.25 88 GLY A CA 1
ATOM 688 C C . GLY A 1 88 ? -2.157 9.193 -5.197 1.00 95.25 88 GLY A C 1
ATOM 689 O O . GLY A 1 88 ? -1.063 8.721 -5.506 1.00 95.25 88 GLY A O 1
ATOM 690 N N . LEU A 1 89 ? -2.491 10.452 -5.489 1.00 95.56 89 LEU A N 1
ATOM 691 C CA . LEU A 1 89 ? -1.612 11.380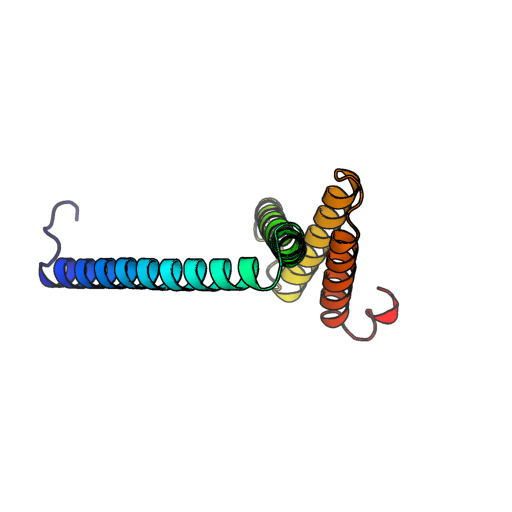 -6.214 1.00 95.56 89 LEU A CA 1
ATOM 692 C C . LEU A 1 89 ? -0.335 11.705 -5.427 1.00 95.56 89 LEU A C 1
ATOM 694 O O . LEU A 1 89 ? 0.753 11.774 -5.998 1.00 95.56 89 LEU A O 1
ATOM 698 N N . THR A 1 90 ? -0.448 11.861 -4.108 1.00 96.38 90 THR A N 1
ATOM 699 C CA . THR A 1 90 ? 0.701 12.096 -3.223 1.00 96.38 90 THR A CA 1
ATOM 700 C C . THR A 1 90 ? 1.623 10.876 -3.191 1.00 96.38 90 THR A C 1
ATOM 702 O O . THR A 1 90 ? 2.837 11.022 -3.327 1.00 96.38 90 THR A O 1
ATOM 705 N N . ALA A 1 91 ? 1.063 9.666 -3.105 1.00 95.75 91 ALA A N 1
ATOM 706 C CA . ALA A 1 91 ? 1.828 8.422 -3.166 1.00 95.75 91 ALA A CA 1
ATOM 707 C C . ALA A 1 91 ? 2.551 8.274 -4.512 1.00 95.75 91 ALA A C 1
ATOM 709 O O . ALA A 1 91 ? 3.720 7.892 -4.536 1.00 95.75 91 ALA A O 1
ATOM 710 N N . LEU A 1 92 ? 1.895 8.636 -5.621 1.00 94.75 92 LEU A N 1
ATOM 711 C CA . LEU A 1 92 ? 2.509 8.641 -6.948 1.00 94.75 92 LEU A CA 1
ATOM 712 C C . LEU A 1 92 ? 3.718 9.592 -7.004 1.00 94.75 92 LEU A C 1
ATOM 714 O O . LEU A 1 92 ? 4.781 9.201 -7.481 1.00 94.75 92 LEU A O 1
ATOM 718 N N . MET A 1 93 ? 3.606 10.806 -6.452 1.00 94.50 93 MET A N 1
ATOM 719 C CA . MET A 1 93 ? 4.739 11.742 -6.369 1.00 94.50 93 MET A CA 1
ATOM 720 C C . MET A 1 93 ? 5.908 11.189 -5.538 1.00 94.50 93 MET A C 1
ATOM 722 O O . MET A 1 93 ? 7.067 11.335 -5.930 1.00 94.50 93 MET A O 1
ATOM 726 N N . LEU A 1 94 ? 5.630 10.517 -4.417 1.00 93.50 94 LEU A N 1
ATOM 727 C CA . LEU A 1 94 ? 6.660 9.889 -3.577 1.00 93.50 94 LEU A CA 1
ATOM 728 C C . LEU A 1 94 ? 7.355 8.710 -4.275 1.00 93.50 94 LEU A C 1
ATOM 730 O O . LEU A 1 94 ? 8.560 8.511 -4.099 1.00 93.50 94 LEU A O 1
ATOM 734 N N . GLN A 1 95 ? 6.626 7.960 -5.103 1.00 89.81 95 GLN A N 1
ATOM 735 C CA . GLN A 1 95 ? 7.198 6.903 -5.942 1.00 89.81 95 GLN A CA 1
ATOM 736 C C . GLN A 1 95 ? 8.146 7.495 -6.995 1.00 89.81 95 GLN A C 1
ATOM 738 O O . GLN A 1 95 ? 9.261 7.001 -7.144 1.00 89.81 95 GLN A O 1
ATOM 743 N N . VAL A 1 96 ? 7.754 8.590 -7.664 1.00 90.88 96 VAL A N 1
ATOM 744 C CA . VAL A 1 96 ? 8.615 9.306 -8.631 1.00 90.88 96 VAL A CA 1
ATOM 745 C C . VAL A 1 96 ? 9.885 9.834 -7.961 1.00 90.88 96 VAL A C 1
ATOM 747 O O . VAL A 1 96 ? 10.977 9.712 -8.517 1.00 90.88 96 VAL A O 1
ATOM 750 N N . LYS A 1 97 ? 9.764 10.393 -6.751 1.00 88.94 97 LYS A N 1
ATOM 751 C CA . LYS A 1 97 ? 10.922 10.826 -5.962 1.00 88.94 97 LYS A CA 1
ATOM 752 C C . LYS A 1 97 ? 11.856 9.652 -5.660 1.00 88.94 97 LYS A C 1
ATOM 754 O O . LYS A 1 97 ? 13.044 9.741 -5.941 1.00 88.94 97 LYS A O 1
ATOM 759 N N . SER A 1 98 ? 11.311 8.545 -5.154 1.00 83.56 98 SER A N 1
ATOM 760 C CA . SER A 1 98 ? 12.100 7.354 -4.807 1.00 83.56 98 SER A CA 1
ATOM 761 C C . SER A 1 98 ? 12.880 6.809 -6.006 1.00 83.56 98 SER A C 1
ATOM 763 O O . SER A 1 98 ? 14.046 6.467 -5.863 1.00 83.56 98 SER A O 1
ATOM 765 N N . LEU A 1 99 ? 12.257 6.821 -7.187 1.00 81.50 99 LEU A N 1
ATOM 766 C CA . LEU A 1 99 ? 12.860 6.453 -8.471 1.00 81.50 99 LEU A CA 1
ATOM 767 C C . LEU A 1 99 ? 13.975 7.386 -8.948 1.00 81.50 99 LEU A C 1
ATOM 769 O O . LEU A 1 99 ? 14.833 6.982 -9.728 1.00 81.50 99 LEU A O 1
ATOM 773 N N . SER A 1 100 ? 13.913 8.655 -8.551 1.00 81.19 100 SER A N 1
ATOM 774 C CA . SER A 1 100 ? 14.924 9.655 -8.904 1.00 81.19 100 SER A CA 1
ATOM 775 C C . SER A 1 100 ? 16.152 9.548 -7.996 1.00 81.19 100 SER A C 1
ATOM 777 O O . SER A 1 100 ? 17.258 9.872 -8.422 1.00 81.19 100 SER A O 1
ATOM 779 N N . ASP A 1 101 ? 15.950 9.080 -6.761 1.00 77.50 101 ASP A N 1
ATOM 780 C CA . ASP A 1 101 ? 16.996 8.880 -5.756 1.00 77.50 101 ASP A CA 1
ATOM 781 C C . ASP A 1 101 ? 17.697 7.505 -5.895 1.00 77.50 101 ASP A C 1
ATOM 783 O O . ASP A 1 101 ? 18.823 7.332 -5.423 1.00 77.50 101 ASP A O 1
ATOM 787 N N . SER A 1 102 ? 17.058 6.518 -6.538 1.00 64.06 102 SER A N 1
ATOM 788 C CA . SER A 1 102 ? 17.593 5.171 -6.782 1.00 64.06 102 SER A CA 1
ATOM 789 C C . SER A 1 102 ? 18.261 5.053 -8.166 1.00 64.06 102 SER A C 1
ATOM 791 O O . SER A 1 102 ? 17.849 5.667 -9.149 1.00 64.06 102 SER A O 1
ATOM 793 N N . ASN A 1 103 ? 19.306 4.222 -8.286 1.00 58.16 103 ASN A N 1
ATOM 794 C CA . ASN A 1 103 ? 19.871 3.848 -9.590 1.00 58.16 103 ASN A CA 1
ATOM 795 C C . ASN A 1 103 ? 18.882 2.922 -10.328 1.00 58.16 103 ASN A C 1
ATOM 797 O O . ASN A 1 103 ? 19.014 1.703 -10.262 1.00 58.16 103 ASN A O 1
ATOM 801 N N . GLN A 1 104 ? 17.874 3.529 -10.964 1.00 55.25 104 GLN A N 1
ATOM 802 C CA . GLN A 1 104 ? 16.914 2.989 -11.937 1.00 55.25 104 GLN A CA 1
ATOM 803 C C . GLN A 1 104 ? 16.793 1.456 -11.970 1.00 55.25 104 GLN A C 1
ATOM 805 O O . GLN A 1 104 ? 17.399 0.779 -12.804 1.00 55.25 104 GLN A O 1
ATOM 810 N N . ASN A 1 105 ? 15.947 0.905 -11.100 1.00 62.41 105 ASN A N 1
ATOM 811 C CA . ASN A 1 105 ? 15.554 -0.497 -11.174 1.00 62.41 105 ASN A CA 1
ATOM 812 C C . ASN A 1 105 ? 14.263 -0.631 -12.003 1.00 62.41 105 ASN A C 1
ATOM 814 O O . ASN A 1 105 ? 13.251 -0.010 -11.682 1.00 62.41 105 ASN A O 1
ATOM 818 N N . ALA A 1 106 ? 14.263 -1.449 -13.062 1.00 61.06 106 ALA A N 1
ATOM 819 C CA . ALA A 1 106 ? 13.131 -1.583 -13.997 1.00 61.06 106 ALA A CA 1
ATOM 820 C C . ALA A 1 106 ? 11.792 -1.948 -13.314 1.00 61.06 106 ALA A C 1
ATOM 822 O O . ALA A 1 106 ? 10.717 -1.606 -13.807 1.00 61.06 106 ALA A O 1
ATOM 823 N N . TYR A 1 107 ? 11.849 -2.601 -12.151 1.00 66.44 107 TYR A N 1
ATOM 824 C CA . TYR A 1 107 ? 10.675 -2.968 -11.359 1.00 66.44 107 TYR A CA 1
ATOM 825 C C . TYR A 1 107 ? 9.971 -1.766 -10.717 1.00 66.44 107 TYR A C 1
ATOM 827 O O . TYR A 1 107 ? 8.753 -1.790 -10.557 1.00 66.44 107 TYR A O 1
ATOM 835 N N . GLU A 1 108 ? 10.689 -0.691 -10.396 1.00 68.31 108 GLU A N 1
ATOM 836 C CA . GLU A 1 108 ? 10.105 0.507 -9.781 1.00 68.31 108 GLU A CA 1
ATOM 837 C C . GLU A 1 108 ? 9.216 1.278 -10.778 1.00 68.31 108 GLU A C 1
ATOM 839 O O . GLU A 1 108 ? 8.190 1.841 -10.396 1.00 68.31 108 GLU A O 1
ATOM 844 N N . LEU A 1 109 ? 9.511 1.199 -12.082 1.00 75.62 109 LEU A N 1
ATOM 845 C CA . LEU A 1 109 ? 8.655 1.766 -13.131 1.00 75.62 109 LEU A CA 1
ATOM 846 C C . LEU A 1 109 ? 7.293 1.050 -13.214 1.00 75.62 109 LEU A C 1
ATOM 848 O O . LEU A 1 109 ? 6.261 1.687 -13.420 1.00 75.62 109 LEU A O 1
ATOM 852 N N . SER A 1 110 ? 7.267 -0.269 -12.990 1.00 78.62 110 SER A N 1
ATOM 853 C CA . SER A 1 110 ? 6.012 -1.036 -12.950 1.00 78.62 110 SER A CA 1
ATOM 854 C C . SER A 1 110 ? 5.115 -0.635 -11.771 1.00 78.62 110 SER A C 1
ATOM 856 O O . SER A 1 110 ? 3.887 -0.701 -11.865 1.00 78.62 110 SER A O 1
ATOM 858 N N . VAL A 1 111 ? 5.715 -0.162 -10.670 1.00 81.88 111 VAL A N 1
ATOM 859 C CA . VAL A 1 111 ? 4.978 0.364 -9.514 1.00 81.88 111 VAL A CA 1
ATOM 860 C C . VAL A 1 111 ? 4.252 1.645 -9.886 1.00 81.88 111 VAL A C 1
ATOM 862 O O . VAL A 1 111 ? 3.058 1.740 -9.608 1.00 81.88 111 VAL A O 1
ATOM 865 N N . LEU A 1 112 ? 4.943 2.582 -10.546 1.00 87.25 112 LEU A N 1
ATOM 866 C CA . LEU A 1 112 ? 4.339 3.821 -11.038 1.00 87.25 112 LEU A CA 1
ATOM 867 C C . LEU A 1 112 ? 3.169 3.538 -11.973 1.00 87.25 112 LEU A C 1
ATOM 869 O O . LEU A 1 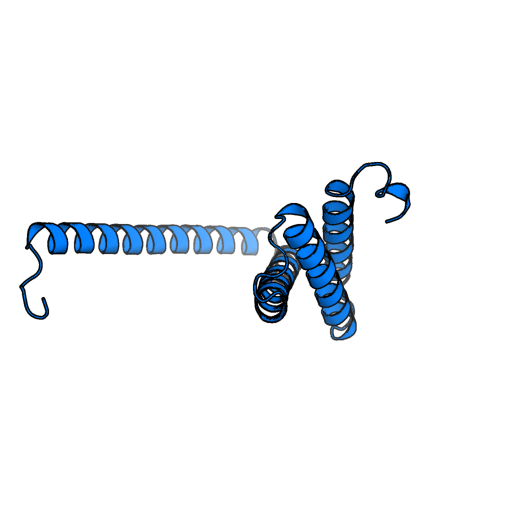112 ? 2.091 4.090 -11.774 1.00 87.25 112 LEU A O 1
ATOM 873 N N . GLN A 1 113 ? 3.374 2.662 -12.962 1.00 86.94 113 GLN A N 1
ATOM 874 C CA . GLN A 1 113 ? 2.332 2.327 -13.931 1.00 86.94 113 GLN A CA 1
ATOM 875 C C . GLN A 1 113 ? 1.093 1.760 -13.232 1.00 86.94 113 GLN A C 1
ATOM 877 O O . GLN A 1 113 ? -0.010 2.258 -13.436 1.00 86.94 113 GLN A O 1
ATOM 882 N N . GLY A 1 114 ? 1.280 0.795 -12.326 1.00 88.06 114 GLY A N 1
ATOM 883 C CA . GLY A 1 114 ? 0.169 0.218 -11.571 1.00 88.06 114 GLY A CA 1
ATOM 884 C C . GLY A 1 114 ? -0.555 1.237 -10.685 1.00 88.06 114 GLY A C 1
ATOM 885 O O . GLY A 1 114 ? -1.779 1.201 -10.590 1.00 88.06 114 GLY A O 1
ATOM 886 N N . THR A 1 115 ? 0.171 2.166 -10.056 1.00 89.56 115 THR A N 1
ATOM 887 C CA . THR A 1 115 ? -0.441 3.236 -9.252 1.00 89.56 115 THR A CA 1
ATOM 888 C C . THR A 1 115 ? -1.222 4.218 -10.135 1.00 89.56 115 THR A C 1
ATOM 890 O O . THR A 1 115 ? -2.337 4.595 -9.778 1.00 89.56 115 THR A O 1
ATOM 893 N N . MET A 1 116 ? -0.688 4.595 -11.304 1.00 91.81 116 MET A N 1
ATOM 894 C CA . MET A 1 116 ? -1.388 5.446 -12.275 1.00 91.81 116 MET A CA 1
ATOM 895 C C . MET A 1 116 ? -2.683 4.799 -12.762 1.00 91.81 116 MET A C 1
ATOM 897 O O . MET A 1 116 ? -3.727 5.451 -12.748 1.00 91.81 116 MET A O 1
ATOM 901 N N . ASP A 1 117 ? -2.644 3.515 -13.118 1.00 91.06 117 ASP A N 1
ATOM 902 C CA . ASP A 1 117 ? -3.828 2.786 -13.575 1.00 91.06 117 ASP A CA 1
ATOM 903 C C . ASP A 1 117 ? -4.896 2.708 -12.473 1.00 91.06 117 ASP A C 1
ATOM 905 O O . ASP A 1 117 ? -6.077 2.938 -12.733 1.00 91.06 117 ASP A O 1
ATOM 909 N N . GLN A 1 118 ? -4.494 2.474 -11.218 1.00 89.94 118 GLN A N 1
ATOM 910 C CA . GLN A 1 118 ? -5.415 2.468 -10.077 1.00 89.94 118 GLN A CA 1
ATOM 911 C C . GLN A 1 118 ? -6.078 3.828 -9.844 1.00 89.94 118 GLN A C 1
ATOM 913 O O . GLN A 1 118 ? -7.287 3.877 -9.622 1.00 89.94 118 GLN A O 1
ATOM 918 N N . ILE A 1 119 ? -5.316 4.926 -9.898 1.00 91.50 119 ILE A N 1
ATOM 919 C CA . ILE A 1 119 ? -5.872 6.281 -9.763 1.00 91.50 119 ILE A CA 1
ATOM 920 C C . ILE A 1 119 ? -6.852 6.543 -10.906 1.00 91.50 119 ILE A C 1
ATOM 922 O O . ILE A 1 119 ? -7.987 6.948 -10.665 1.00 91.50 119 ILE A O 1
ATOM 926 N N . LYS A 1 120 ? -6.449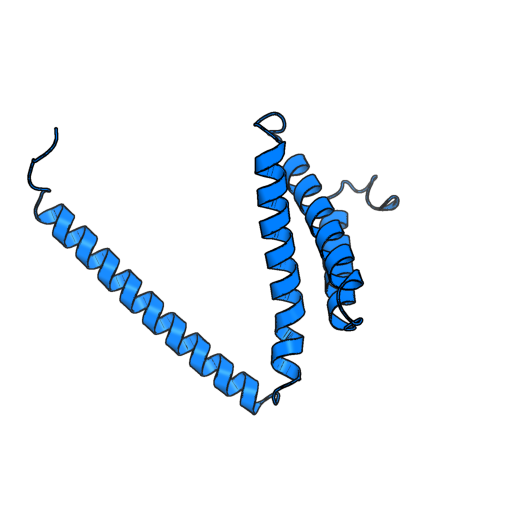 6.228 -12.141 1.00 89.94 120 LYS A N 1
ATOM 927 C CA . LYS A 1 120 ? -7.274 6.394 -13.337 1.00 89.94 120 LYS A CA 1
ATOM 928 C C . LYS A 1 120 ? -8.595 5.636 -13.227 1.00 89.94 120 LYS A C 1
ATOM 930 O O . LYS A 1 120 ? -9.640 6.214 -13.496 1.00 89.94 120 LYS A O 1
ATOM 935 N N . MET A 1 121 ? -8.587 4.384 -12.768 1.00 88.25 121 MET A N 1
ATOM 936 C CA . MET A 1 121 ? -9.813 3.591 -12.595 1.00 88.25 121 MET A CA 1
ATOM 937 C C . MET A 1 121 ? -10.793 4.176 -11.569 1.00 88.25 121 MET A C 1
ATOM 939 O O . MET A 1 121 ? -11.990 3.918 -11.669 1.00 88.25 121 MET A O 1
ATOM 943 N N . LYS A 1 122 ? -10.306 4.953 -10.595 1.00 85.31 122 LYS A N 1
ATOM 944 C CA . LYS A 1 122 ? -11.143 5.610 -9.580 1.00 85.31 122 LYS A CA 1
ATOM 945 C C . LYS A 1 122 ? -11.701 6.960 -10.032 1.00 85.31 122 LYS A C 1
ATOM 947 O O . LYS A 1 122 ? -12.617 7.475 -9.397 1.00 85.31 122 LYS A O 1
ATOM 952 N N . LEU A 1 123 ? -11.173 7.532 -11.113 1.00 86.75 123 LEU A N 1
ATOM 953 C CA . LEU A 1 123 ? -11.702 8.756 -11.704 1.00 86.75 123 LEU A CA 1
ATOM 954 C C . LEU A 1 123 ? -12.967 8.467 -12.514 1.00 86.75 123 LEU A C 1
ATOM 956 O O . LEU A 1 123 ? -13.095 7.416 -13.147 1.00 86.75 123 LEU A O 1
ATOM 960 N N . GLU A 1 124 ? -13.879 9.438 -12.561 1.00 84.88 124 GLU A N 1
ATOM 961 C CA . GLU A 1 124 ? -15.039 9.352 -13.447 1.00 84.88 124 GLU A CA 1
ATOM 962 C C . GLU A 1 124 ? -14.595 9.230 -14.918 1.00 84.88 124 GLU A C 1
ATOM 964 O O . GLU A 1 124 ? -13.578 9.819 -15.307 1.00 84.88 124 GLU A O 1
ATOM 969 N N . PRO A 1 125 ? -15.368 8.539 -15.780 1.00 83.25 125 PRO A N 1
ATOM 970 C CA . PRO A 1 125 ? -14.979 8.257 -17.167 1.00 83.25 125 PRO A CA 1
ATOM 971 C C . PRO A 1 125 ? -14.577 9.491 -17.985 1.00 83.25 125 PRO A C 1
ATOM 973 O O . PRO A 1 125 ? -13.742 9.406 -18.887 1.00 83.25 125 PRO A O 1
ATOM 976 N N . GLN A 1 126 ? -15.156 10.651 -17.667 1.00 84.44 126 GLN A N 1
ATOM 977 C CA . GLN A 1 126 ? -14.837 11.924 -18.313 1.00 84.44 126 GLN A CA 1
ATOM 978 C C . GLN A 1 126 ? -13.414 12.421 -18.010 1.00 84.44 126 GLN A C 1
ATOM 980 O O . GLN A 1 126 ? -12.788 13.030 -18.874 1.00 84.44 126 GLN A O 1
ATOM 985 N N . TYR A 1 127 ? -12.876 12.110 -16.830 1.00 82.50 127 TYR A N 1
ATOM 986 C CA . TYR A 1 127 ? -11.535 12.513 -16.401 1.00 82.50 127 TYR A CA 1
ATOM 987 C C . TYR A 1 127 ? -10.466 11.463 -16.728 1.00 82.50 127 TYR A C 1
ATOM 989 O O . TYR A 1 127 ? -9.296 11.805 -16.867 1.00 82.50 127 TYR A O 1
ATOM 997 N N . GLN A 1 128 ? -10.854 10.204 -16.958 1.00 83.69 128 GLN A N 1
ATOM 998 C CA . GLN A 1 128 ? -9.932 9.122 -17.333 1.00 83.69 128 GLN A CA 1
ATOM 999 C C . GLN A 1 128 ? -9.167 9.380 -18.636 1.00 83.69 128 GLN A C 1
ATOM 1001 O O . GLN A 1 128 ? -8.056 8.891 -18.802 1.00 83.69 128 GLN A O 1
ATOM 1006 N N . LYS A 1 129 ? -9.755 10.112 -19.587 1.00 78.56 129 LYS A N 1
ATOM 1007 C CA . LYS A 1 129 ? -9.090 10.445 -20.860 1.00 78.56 129 LYS A CA 1
ATOM 1008 C C . LYS A 1 129 ? -8.058 11.568 -20.725 1.00 78.56 129 LYS A C 1
ATOM 1010 O O . LYS A 1 129 ? -7.239 11.725 -21.622 1.00 78.56 129 LYS A O 1
ATOM 1015 N N . LEU A 1 130 ? -8.151 12.358 -19.654 1.00 79.12 130 LEU A N 1
ATOM 1016 C CA . LEU A 1 130 ? -7.267 13.490 -19.376 1.00 79.12 130 LEU A CA 1
ATOM 1017 C C . LEU A 1 130 ? -6.057 13.081 -18.522 1.00 79.12 130 LEU A C 1
ATOM 1019 O O . LEU A 1 130 ? -5.035 13.760 -18.563 1.00 79.12 130 LEU A O 1
ATOM 1023 N N . PHE A 1 131 ? -6.209 11.997 -17.758 1.00 75.88 131 PHE A N 1
ATOM 1024 C CA . PHE A 1 131 ? -5.179 11.367 -16.938 1.00 75.88 131 PHE A CA 1
ATOM 1025 C C . PHE A 1 131 ? -4.318 10.409 -17.765 1.00 75.88 131 PHE A C 1
ATOM 1027 O O . PHE A 1 131 ? -3.080 10.527 -17.697 1.00 75.88 131 PHE A O 1
#

Radius of gyration: 21.78 Å; chains: 1; bounding box: 35×43×63 Å

Sequence (131 aa):
SFGQKMPDDFERKYAAVVIDLEKMNSDLQQCINEIQIFCQQIAPGPSLAAMLAPSHLREKCREEASFLFEKNNHGSITDSNIIDLITGLTALMLQVKSLSDSNQNAYELSVLQGTMDQIKMKLEPQYQKLF

Organism: NCBI:txid2847359

Foldseek 3Di:
DPDDDDPPVVVVVVVVVVVVVVVVVVVVVVVVVVVVVVCCVVPPDPPVCLVCVLVVLLVVLLVVLLVVCVVPCVVVDDDPLVSVLSSLVSSLVSLVVVCVVDPHDVSSVVSNVVSLVVSLVSDDPVCSVVD

InterPro domains:
  IPR010561 Protein LIN-9/Protein ALWAYS EARLY [PTHR21689] (7-126)
  IPR045831 LIN-9, C-terminal [PF19438] (1-131)

Secondary structure (DSSP, 8-state):
--SPPPPHHHHHHHHHHHHHHHHHHHHHHHHHHHHHHHHHHHS-THHHHHHHHHHHHHHHHHHHHHHHHHHHHTTS---HHHHHHHHHHHHHHHHHHHHHHS---HHHHHHHHHHHHHHHHHS-HHHHTT-